Protein AF-V4C0T8-F1 (afdb_monomer_lite)

Structure (mmCIF, N/CA/C/O backbone):
data_AF-V4C0T8-F1
#
_entry.id   AF-V4C0T8-F1
#
loop_
_atom_site.group_PDB
_atom_site.id
_atom_site.type_symbol
_atom_site.label_atom_id
_atom_site.label_alt_id
_atom_site.label_comp_id
_atom_site.label_asym_id
_atom_site.label_entity_id
_atom_site.label_seq_id
_atom_site.pdbx_PDB_ins_code
_atom_site.Cartn_x
_atom_site.Cartn_y
_atom_site.Cartn_z
_atom_site.occupancy
_atom_site.B_iso_or_equiv
_atom_site.auth_seq_id
_atom_site.auth_comp_id
_atom_site.auth_asym_id
_atom_site.auth_atom_id
_atom_site.pdbx_PDB_model_num
ATOM 1 N N . ARG A 1 1 ? -2.478 5.773 15.438 1.00 91.88 1 ARG A N 1
ATOM 2 C CA . ARG A 1 1 ? -1.403 4.983 14.795 1.00 91.88 1 ARG A CA 1
ATOM 3 C C . ARG A 1 1 ? -1.946 3.886 13.888 1.00 91.88 1 ARG A C 1
ATOM 5 O O . ARG A 1 1 ? -1.552 3.880 12.738 1.00 91.88 1 ARG A O 1
ATOM 12 N N . LEU A 1 2 ? -2.899 3.042 14.313 1.00 94.50 2 LEU A N 1
ATOM 13 C CA . LEU A 1 2 ? -3.415 1.943 13.469 1.00 94.50 2 LEU A CA 1
ATOM 14 C C . LEU A 1 2 ? -3.845 2.360 12.045 1.00 94.50 2 LEU A C 1
ATOM 16 O O . LEU A 1 2 ? -3.483 1.686 11.093 1.00 94.50 2 LEU A O 1
ATOM 20 N N . LEU A 1 3 ? -4.553 3.485 11.871 1.00 97.00 3 LEU A N 1
ATOM 21 C CA . LEU A 1 3 ? -4.929 3.970 10.531 1.00 97.00 3 LEU A CA 1
ATOM 22 C C . LEU A 1 3 ? -3.714 4.320 9.651 1.00 97.00 3 LEU A C 1
ATOM 24 O O . LEU A 1 3 ? -3.717 4.030 8.458 1.00 97.00 3 LEU A O 1
ATOM 28 N N . GLY A 1 4 ? -2.674 4.915 10.244 1.00 97.06 4 GLY A N 1
ATOM 29 C CA . GLY A 1 4 ? -1.413 5.193 9.556 1.00 97.06 4 GLY A CA 1
ATOM 30 C C . GLY A 1 4 ? -0.666 3.906 9.211 1.00 97.06 4 GLY A C 1
ATOM 31 O O . GLY A 1 4 ? -0.171 3.773 8.098 1.00 97.06 4 GLY A O 1
ATOM 32 N N . GLU A 1 5 ? -0.677 2.928 10.117 1.00 96.38 5 GLU A N 1
ATOM 33 C CA . GLU A 1 5 ? -0.096 1.605 9.883 1.00 96.38 5 GLU A CA 1
ATOM 34 C C . GLU A 1 5 ? -0.790 0.869 8.727 1.00 96.38 5 GLU A C 1
ATOM 36 O O . GLU A 1 5 ? -0.124 0.395 7.816 1.00 96.38 5 GLU A O 1
ATOM 41 N N . ILE A 1 6 ? -2.128 0.831 8.700 1.00 97.31 6 ILE A N 1
ATOM 42 C CA . ILE A 1 6 ? -2.902 0.218 7.606 1.00 97.31 6 ILE A CA 1
ATOM 43 C C . ILE A 1 6 ? -2.527 0.849 6.255 1.00 97.31 6 ILE A C 1
ATOM 45 O O . ILE A 1 6 ? -2.272 0.138 5.281 1.00 97.31 6 ILE A O 1
ATOM 49 N N . ALA A 1 7 ? -2.461 2.182 6.197 1.00 97.38 7 ALA A N 1
ATOM 50 C CA . ALA A 1 7 ? -2.077 2.904 4.988 1.00 97.38 7 ALA A CA 1
ATOM 51 C C . ALA A 1 7 ? -0.644 2.570 4.540 1.00 97.38 7 ALA A C 1
ATOM 53 O O . ALA A 1 7 ? -0.411 2.331 3.353 1.00 97.38 7 ALA A O 1
ATOM 54 N N . PHE A 1 8 ? 0.296 2.513 5.485 1.00 95.50 8 PHE A N 1
ATOM 55 C CA . PHE A 1 8 ? 1.693 2.171 5.228 1.00 95.50 8 PHE A CA 1
ATOM 56 C C . PHE A 1 8 ? 1.865 0.746 4.706 1.00 95.50 8 PHE A C 1
ATOM 58 O O . PHE A 1 8 ? 2.539 0.543 3.696 1.00 95.50 8 PHE A O 1
ATOM 65 N N . GLN A 1 9 ? 1.223 -0.228 5.350 1.00 94.88 9 GLN A N 1
ATOM 66 C CA . GLN A 1 9 ? 1.290 -1.632 4.950 1.00 94.88 9 GLN A CA 1
ATOM 67 C C . GLN A 1 9 ? 0.767 -1.829 3.526 1.00 94.88 9 GLN A C 1
ATOM 69 O O . GLN A 1 9 ? 1.391 -2.543 2.741 1.00 94.88 9 GLN A O 1
ATOM 74 N N . LEU A 1 10 ? -0.323 -1.147 3.148 1.00 96.50 10 LEU A N 1
ATOM 75 C CA . LEU A 1 10 ? -0.822 -1.204 1.774 1.00 96.50 10 LEU A CA 1
ATOM 76 C C . LEU A 1 10 ? 0.204 -0.656 0.775 1.00 96.50 10 LEU A C 1
ATOM 78 O O . LEU A 1 10 ? 0.537 -1.345 -0.189 1.00 96.50 10 LEU A O 1
ATOM 82 N N . GLU A 1 11 ? 0.717 0.562 0.990 1.00 94.06 11 GLU A N 1
ATOM 83 C CA . GLU A 1 11 ? 1.690 1.165 0.066 1.00 94.06 11 GLU A CA 1
ATOM 84 C C . GLU A 1 11 ? 2.937 0.296 -0.076 1.00 94.06 11 GLU A C 1
ATOM 86 O O . GLU A 1 11 ? 3.402 0.027 -1.187 1.00 94.06 11 GLU A O 1
ATOM 91 N N . ARG A 1 12 ? 3.444 -0.204 1.051 1.00 92.12 12 ARG A N 1
ATOM 92 C CA . ARG A 1 12 ? 4.614 -1.069 1.086 1.00 92.12 12 ARG A CA 1
ATOM 93 C C . ARG A 1 12 ? 4.395 -2.344 0.273 1.00 92.12 12 ARG A C 1
ATOM 95 O O . ARG A 1 12 ? 5.236 -2.696 -0.554 1.00 92.12 12 ARG A O 1
ATOM 102 N N . ARG A 1 13 ? 3.243 -2.990 0.444 1.00 92.94 13 ARG A N 1
ATOM 103 C CA . ARG A 1 13 ? 2.890 -4.234 -0.249 1.00 92.94 13 ARG A CA 1
ATOM 104 C C . ARG A 1 13 ? 2.671 -4.037 -1.748 1.00 92.94 13 ARG A C 1
ATOM 106 O O . ARG A 1 13 ? 3.066 -4.900 -2.528 1.00 92.94 13 ARG A O 1
ATOM 113 N N . ILE A 1 14 ? 2.134 -2.888 -2.170 1.00 94.44 14 ILE A N 1
ATOM 114 C CA . ILE A 1 14 ? 2.054 -2.502 -3.592 1.00 94.44 14 ILE A CA 1
ATOM 115 C C . ILE A 1 14 ? 3.460 -2.401 -4.195 1.00 94.44 14 ILE A C 1
ATOM 117 O O . ILE A 1 14 ? 3.726 -2.975 -5.254 1.00 94.44 14 ILE A O 1
ATOM 121 N N . LEU A 1 15 ? 4.377 -1.705 -3.516 1.00 93.62 15 LEU A N 1
ATOM 122 C CA . LEU A 1 15 ? 5.760 -1.565 -3.977 1.00 93.62 15 LEU A CA 1
ATOM 123 C C . LEU A 1 15 ? 6.473 -2.921 -4.034 1.00 93.62 15 LEU A C 1
ATOM 125 O O . LEU A 1 15 ? 7.137 -3.223 -5.026 1.00 93.62 15 LEU A O 1
ATOM 129 N N . ASP A 1 16 ? 6.291 -3.770 -3.022 1.00 91.25 16 ASP A N 1
ATOM 130 C CA . ASP A 1 16 ? 6.848 -5.123 -3.004 1.00 91.25 16 ASP A CA 1
ATOM 131 C C . ASP A 1 16 ? 6.253 -6.009 -4.110 1.00 91.25 16 ASP A C 1
ATOM 133 O O . ASP A 1 16 ? 6.980 -6.782 -4.736 1.00 91.25 16 ASP A O 1
ATOM 137 N N . PHE A 1 17 ? 4.962 -5.890 -4.424 1.00 91.62 17 PHE A N 1
ATOM 138 C CA . PHE A 1 17 ? 4.353 -6.635 -5.527 1.00 91.62 17 PHE A CA 1
ATOM 139 C C . PHE A 1 17 ? 5.003 -6.293 -6.875 1.00 91.62 17 PHE A C 1
ATOM 141 O O . PHE A 1 17 ? 5.321 -7.187 -7.665 1.00 91.62 17 PHE A O 1
ATOM 148 N N . ILE A 1 18 ? 5.239 -5.005 -7.127 1.00 93.00 18 ILE A N 1
ATOM 149 C CA . ILE A 1 18 ? 5.802 -4.526 -8.391 1.00 93.00 18 ILE A CA 1
ATOM 150 C C . ILE A 1 18 ? 7.297 -4.833 -8.440 1.00 93.00 18 ILE A C 1
ATOM 152 O O . ILE A 1 18 ? 7.757 -5.549 -9.333 1.00 93.00 18 ILE A O 1
ATOM 156 N N . PHE A 1 19 ? 8.051 -4.344 -7.457 1.00 91.50 19 PHE A N 1
ATOM 157 C CA . PHE A 1 19 ? 9.504 -4.266 -7.524 1.00 91.50 19 PHE A CA 1
ATOM 158 C C . PHE A 1 19 ? 10.231 -5.441 -6.867 1.00 91.50 19 PHE A C 1
ATOM 160 O O . PHE A 1 19 ? 11.404 -5.658 -7.181 1.00 91.50 19 PHE A O 1
ATOM 167 N N . ALA A 1 20 ? 9.619 -6.223 -5.970 1.00 83.31 20 ALA A N 1
ATOM 168 C CA . ALA A 1 20 ? 10.351 -7.332 -5.361 1.00 83.31 20 ALA A CA 1
ATOM 169 C C . ALA A 1 20 ? 10.714 -8.383 -6.424 1.00 83.31 20 ALA A C 1
ATOM 171 O O . ALA A 1 20 ? 9.898 -8.799 -7.262 1.00 83.31 20 ALA A O 1
ATOM 172 N N . LYS A 1 21 ? 11.967 -8.850 -6.386 1.00 65.44 21 LYS A N 1
ATOM 173 C CA . LYS A 1 21 ? 12.357 -10.045 -7.133 1.00 65.44 21 LYS A CA 1
ATOM 174 C C . LYS A 1 21 ? 11.559 -11.205 -6.538 1.00 65.44 21 LYS A C 1
ATOM 176 O O . LYS A 1 21 ? 11.614 -11.434 -5.333 1.00 65.44 21 LYS A O 1
ATOM 181 N N . ARG A 1 22 ? 10.816 -11.944 -7.368 1.00 55.19 22 ARG A N 1
ATOM 182 C CA . ARG A 1 22 ? 10.245 -13.244 -6.985 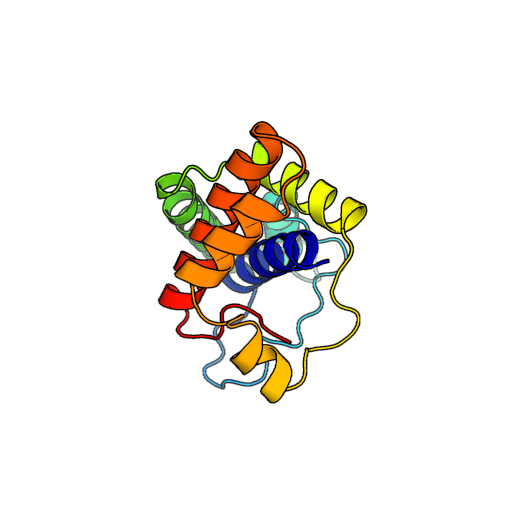1.00 55.19 22 ARG A CA 1
ATOM 183 C C . ARG A 1 22 ? 11.397 -14.245 -6.849 1.00 55.19 22 ARG A C 1
ATOM 185 O O . ARG A 1 22 ? 11.545 -15.124 -7.688 1.00 55.19 22 ARG A O 1
ATOM 192 N N . GLN A 1 23 ? 12.270 -14.079 -5.859 1.00 46.22 23 GLN A N 1
ATOM 193 C CA . GLN A 1 23 ? 13.176 -15.157 -5.492 1.00 46.22 23 GLN A CA 1
ATOM 194 C C . GLN A 1 23 ? 12.379 -16.149 -4.646 1.00 46.22 23 GLN A C 1
ATOM 196 O O . GLN A 1 23 ? 11.769 -15.786 -3.640 1.00 46.22 23 GLN A O 1
ATOM 201 N N . LYS A 1 24 ? 12.313 -17.397 -5.117 1.00 37.75 24 LYS A N 1
ATOM 202 C CA . LYS A 1 24 ? 11.814 -18.531 -4.337 1.00 37.75 24 LYS A CA 1
ATOM 203 C C . LYS A 1 24 ? 12.749 -18.695 -3.133 1.00 37.75 24 LYS A C 1
ATOM 205 O O . LYS A 1 24 ? 13.848 -19.208 -3.284 1.00 37.75 24 LYS A O 1
ATOM 210 N N . GLY A 1 25 ? 12.324 -18.209 -1.971 1.00 46.28 25 GLY A N 1
ATOM 211 C CA . GLY A 1 25 ? 13.102 -18.243 -0.729 1.00 46.28 25 GLY A CA 1
ATOM 212 C C . GLY A 1 25 ? 12.624 -17.154 0.230 1.00 46.28 25 GLY A C 1
ATOM 213 O O . GLY A 1 25 ? 12.959 -15.985 0.082 1.00 46.28 25 GLY A O 1
ATOM 214 N N . GLN A 1 26 ? 11.785 -17.538 1.188 1.00 44.62 26 GLN A N 1
ATOM 215 C CA . GLN A 1 26 ? 10.864 -16.710 1.984 1.00 44.62 26 GLN A CA 1
ATOM 216 C C . GLN A 1 26 ? 11.458 -15.625 2.923 1.00 44.62 26 GLN A C 1
ATOM 218 O O . GLN A 1 26 ? 10.732 -15.145 3.784 1.00 44.62 26 GLN A O 1
ATOM 223 N N . LYS A 1 27 ? 12.715 -15.172 2.794 1.00 44.75 27 LYS A N 1
ATOM 224 C CA . LYS A 1 27 ? 13.294 -14.187 3.747 1.00 44.75 27 LYS A CA 1
ATOM 225 C C . LYS A 1 27 ? 13.736 -12.837 3.173 1.00 44.75 27 LYS A C 1
ATOM 227 O O . LYS A 1 27 ? 13.803 -11.868 3.925 1.00 44.75 27 LYS A O 1
ATOM 232 N N . GLU A 1 28 ? 13.970 -12.707 1.866 1.00 45.91 28 GLU A N 1
ATOM 233 C CA . GLU A 1 28 ? 14.530 -11.456 1.313 1.00 45.91 28 GLU A CA 1
ATOM 234 C C . GLU A 1 28 ? 13.499 -10.386 0.924 1.00 45.91 28 GLU A C 1
ATOM 236 O O . GLU A 1 28 ? 13.867 -9.220 0.766 1.00 45.91 28 GLU A O 1
ATOM 241 N N . ARG A 1 29 ? 12.204 -10.724 0.802 1.00 51.56 29 ARG A N 1
ATOM 242 C CA . ARG A 1 29 ? 11.173 -9.728 0.429 1.00 51.56 29 ARG A CA 1
ATOM 243 C C . ARG A 1 29 ? 11.069 -8.593 1.456 1.00 51.56 29 ARG A C 1
ATOM 245 O O . ARG A 1 29 ? 10.855 -7.452 1.071 1.00 51.56 29 ARG A O 1
ATOM 252 N N . LEU A 1 30 ? 11.305 -8.891 2.734 1.00 51.75 30 LEU A N 1
ATOM 253 C CA . LEU A 1 30 ? 11.116 -7.951 3.845 1.00 51.75 30 LEU A CA 1
ATOM 254 C C . LEU A 1 30 ? 12.219 -6.882 3.970 1.00 51.75 30 LEU A C 1
ATOM 256 O O . LEU A 1 30 ? 12.013 -5.878 4.640 1.00 51.75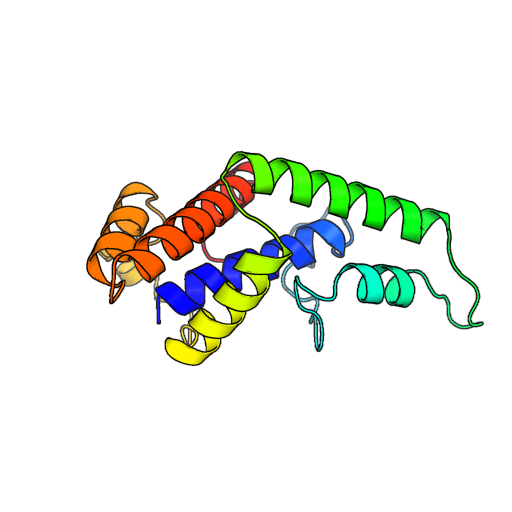 30 LEU A O 1
ATOM 260 N N . HIS A 1 31 ? 13.374 -7.038 3.310 1.00 55.78 31 HIS A N 1
ATOM 261 C CA . HIS A 1 31 ? 14.539 -6.172 3.562 1.00 55.78 31 HIS A CA 1
ATOM 262 C C . HIS A 1 31 ? 14.824 -5.128 2.474 1.00 55.78 31 HIS A C 1
ATOM 264 O O . HIS A 1 31 ? 15.700 -4.274 2.655 1.00 55.78 31 HIS A O 1
ATOM 270 N N . ARG A 1 32 ? 14.107 -5.138 1.340 1.00 72.88 32 ARG A N 1
ATOM 271 C CA . ARG A 1 32 ? 14.351 -4.142 0.286 1.00 72.88 32 ARG A CA 1
ATOM 272 C C . ARG A 1 32 ? 13.901 -2.762 0.759 1.00 72.88 32 ARG A C 1
ATOM 274 O O . ARG A 1 32 ? 12.714 -2.509 0.909 1.00 72.88 32 ARG A O 1
ATOM 281 N N . ARG A 1 33 ? 14.817 -1.820 0.956 1.00 76.81 33 ARG A N 1
ATOM 282 C CA . ARG A 1 33 ? 14.446 -0.449 1.334 1.00 76.81 33 ARG A CA 1
ATOM 283 C C . ARG A 1 33 ? 14.021 0.341 0.091 1.00 76.81 33 ARG A C 1
ATOM 285 O O . ARG A 1 33 ? 14.801 0.475 -0.846 1.00 76.81 33 ARG A O 1
ATOM 292 N N . PHE A 1 34 ? 12.794 0.862 0.080 1.00 82.81 34 PHE A N 1
ATOM 293 C CA . PHE A 1 34 ? 12.240 1.652 -1.028 1.00 82.81 34 PHE A CA 1
ATOM 294 C C . PHE A 1 34 ? 12.344 3.158 -0.755 1.00 82.81 34 PHE A C 1
ATOM 296 O O . PHE A 1 34 ? 11.352 3.884 -0.755 1.00 82.81 34 PHE A O 1
ATOM 303 N N . TYR A 1 35 ? 13.552 3.647 -0.476 1.00 81.00 35 TYR A N 1
ATOM 304 C CA . TYR A 1 35 ? 13.749 5.071 -0.201 1.00 81.00 35 TYR A CA 1
ATOM 305 C C . TYR A 1 35 ? 13.385 5.934 -1.413 1.00 81.00 35 TYR A C 1
ATOM 307 O O . TYR A 1 35 ? 13.900 5.725 -2.512 1.00 81.00 35 TYR A O 1
ATOM 315 N N . GLY A 1 36 ? 12.500 6.910 -1.199 1.00 85.25 36 GLY A N 1
ATOM 316 C CA . GLY A 1 36 ? 12.011 7.808 -2.247 1.00 85.25 36 GLY A CA 1
ATOM 317 C C . GLY A 1 36 ? 10.967 7.193 -3.183 1.00 85.25 36 GLY A C 1
ATOM 318 O O . GLY A 1 36 ? 10.572 7.847 -4.144 1.00 85.25 36 GLY A O 1
ATOM 319 N N . TYR A 1 37 ? 10.507 5.967 -2.926 1.00 91.12 37 TYR A N 1
ATOM 320 C CA . TYR A 1 37 ? 9.388 5.381 -3.657 1.00 91.12 37 TYR A CA 1
ATOM 321 C C . TYR A 1 37 ? 8.086 5.786 -2.986 1.00 91.12 37 TYR A C 1
ATOM 323 O O . TYR A 1 37 ? 7.953 5.734 -1.765 1.00 91.12 37 TYR A O 1
ATOM 331 N N . THR A 1 38 ? 7.107 6.117 -3.807 1.00 91.06 38 THR A N 1
ATOM 332 C CA . THR A 1 38 ? 5.720 6.302 -3.406 1.00 91.06 38 THR A CA 1
ATOM 333 C C . THR A 1 38 ? 4.847 5.599 -4.428 1.00 91.06 38 THR A C 1
ATOM 335 O O . THR A 1 38 ? 5.239 5.412 -5.582 1.00 91.06 38 THR A O 1
ATOM 338 N N . VAL A 1 39 ? 3.625 5.238 -4.050 1.00 91.75 39 VAL A N 1
ATOM 339 C CA . VAL A 1 39 ? 2.685 4.665 -5.022 1.00 91.75 39 VAL A CA 1
ATOM 340 C C . VAL A 1 39 ? 2.394 5.661 -6.162 1.00 91.75 39 VAL A C 1
ATOM 342 O O . VAL A 1 39 ? 2.223 5.261 -7.313 1.00 91.75 39 VAL A O 1
ATOM 345 N N . SER A 1 40 ? 2.448 6.967 -5.882 1.00 91.69 40 SER A N 1
ATOM 346 C CA . SER A 1 40 ? 2.281 8.023 -6.889 1.00 91.69 40 SER A CA 1
ATOM 347 C C . SER A 1 40 ? 3.420 8.120 -7.910 1.00 91.69 40 SER A C 1
ATOM 349 O O . SER A 1 40 ? 3.185 8.594 -9.018 1.00 91.69 40 SER A O 1
ATOM 351 N N . ASN A 1 41 ? 4.641 7.679 -7.582 1.00 93.50 41 ASN A N 1
ATOM 352 C CA . ASN A 1 41 ? 5.805 7.808 -8.467 1.00 93.50 41 ASN A CA 1
ATOM 353 C C . ASN A 1 41 ? 6.248 6.488 -9.119 1.00 93.50 41 ASN A C 1
ATOM 355 O O . ASN A 1 41 ? 7.305 6.443 -9.752 1.00 93.50 41 ASN A O 1
ATOM 359 N N . ILE A 1 42 ? 5.426 5.435 -9.027 1.00 94.81 42 ILE A N 1
ATOM 360 C CA . ILE A 1 42 ? 5.713 4.116 -9.607 1.00 94.81 42 ILE A CA 1
ATOM 361 C C . ILE A 1 42 ? 6.174 4.193 -11.073 1.00 94.81 42 ILE A C 1
ATOM 363 O O . ILE A 1 42 ? 7.209 3.597 -11.360 1.00 94.81 42 ILE A O 1
ATOM 367 N N . PRO A 1 43 ? 5.517 4.923 -12.002 1.00 94.12 43 PRO A N 1
ATOM 368 C CA . PRO A 1 43 ? 5.964 4.964 -13.401 1.00 94.12 43 PRO A CA 1
ATOM 369 C C . PRO A 1 43 ? 7.407 5.475 -13.570 1.00 94.12 43 PRO A C 1
ATOM 371 O O . PRO A 1 43 ? 8.182 4.951 -14.376 1.00 94.12 43 PRO A O 1
ATOM 374 N N . VAL A 1 44 ? 7.799 6.457 -12.751 1.00 95.00 44 VAL A N 1
ATOM 375 C CA . VAL A 1 44 ? 9.167 6.992 -12.721 1.00 95.00 44 VAL A CA 1
ATOM 376 C C . VAL A 1 44 ? 10.126 5.948 -12.152 1.00 95.00 44 VAL A C 1
ATOM 378 O O . VAL A 1 44 ? 11.194 5.712 -12.717 1.00 95.00 44 VAL A O 1
ATOM 381 N N . MET A 1 45 ? 9.732 5.275 -11.068 1.00 94.94 45 MET A N 1
ATOM 382 C CA . MET A 1 45 ? 10.547 4.236 -10.437 1.00 94.94 45 MET A CA 1
ATOM 383 C C . MET A 1 45 ? 10.724 3.000 -11.322 1.00 94.94 45 MET A C 1
ATOM 385 O O . MET A 1 45 ? 11.805 2.422 -11.326 1.00 94.94 45 MET A O 1
ATOM 389 N N . ILE A 1 46 ? 9.726 2.632 -12.129 1.00 95.06 46 ILE A N 1
ATOM 390 C CA . ILE A 1 46 ? 9.837 1.573 -13.143 1.00 95.06 46 ILE A CA 1
ATOM 391 C C . ILE A 1 46 ? 10.938 1.904 -14.145 1.00 95.06 46 ILE A C 1
ATOM 393 O O . ILE A 1 46 ? 11.812 1.073 -14.384 1.00 95.06 46 ILE A O 1
ATOM 397 N N . THR A 1 47 ? 10.913 3.119 -14.697 1.00 94.44 47 THR A N 1
ATOM 398 C CA . THR A 1 47 ? 11.934 3.575 -15.648 1.00 94.44 47 THR A CA 1
ATOM 399 C C . THR A 1 47 ? 13.313 3.543 -14.997 1.00 94.44 47 THR A C 1
ATOM 401 O O . THR A 1 47 ? 14.217 2.905 -15.525 1.00 94.44 47 THR A O 1
ATOM 404 N N . ARG A 1 48 ? 13.448 4.128 -13.799 1.00 92.69 48 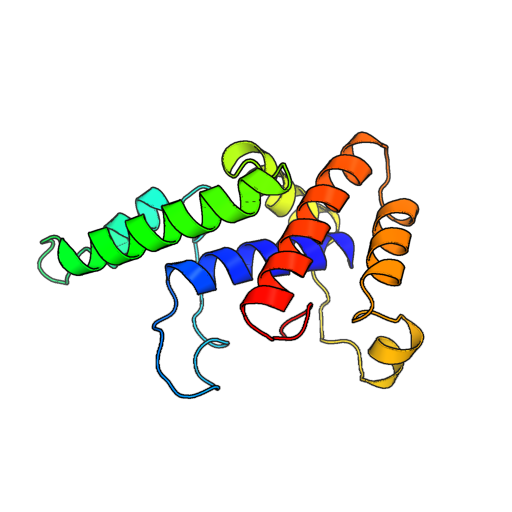ARG A N 1
ATOM 405 C CA . ARG A 1 48 ? 14.710 4.160 -13.045 1.00 92.69 48 ARG A CA 1
ATOM 406 C C . ARG A 1 48 ? 15.261 2.764 -12.751 1.00 92.69 48 ARG A C 1
ATOM 408 O O . ARG A 1 48 ? 16.460 2.545 -12.857 1.00 92.69 48 ARG A O 1
ATOM 415 N N . GLU A 1 49 ? 14.404 1.828 -12.358 1.00 91.50 49 GLU A N 1
ATOM 416 C CA . GLU A 1 49 ? 14.801 0.454 -12.051 1.00 91.50 49 GLU A CA 1
ATOM 417 C C . GLU A 1 49 ? 15.157 -0.354 -13.299 1.00 91.50 49 GLU A C 1
ATOM 419 O O . GLU A 1 49 ? 15.927 -1.311 -13.204 1.00 91.50 49 GLU A O 1
ATOM 424 N N . ALA A 1 50 ? 14.584 -0.014 -14.450 1.00 92.56 50 ALA A N 1
ATOM 425 C CA . ALA A 1 50 ? 14.892 -0.645 -15.725 1.00 92.56 50 ALA A CA 1
ATOM 426 C C . ALA A 1 50 ? 16.130 -0.046 -16.413 1.00 92.56 50 ALA A C 1
ATOM 428 O O . ALA A 1 50 ? 16.699 -0.696 -17.284 1.00 92.56 50 ALA A O 1
ATOM 429 N N . THR A 1 51 ? 16.577 1.148 -16.023 1.00 92.75 51 THR A N 1
ATOM 430 C CA . THR A 1 51 ? 17.836 1.725 -16.507 1.00 92.75 51 THR A CA 1
ATOM 431 C C . THR A 1 51 ? 19.030 0.961 -15.932 1.00 92.75 51 THR A C 1
ATOM 433 O O . THR A 1 51 ? 19.166 0.817 -14.714 1.00 92.75 51 THR A O 1
ATOM 436 N N . ILE A 1 52 ? 19.904 0.455 -16.803 1.00 89.38 52 ILE A N 1
ATOM 437 C CA . ILE A 1 52 ? 21.146 -0.216 -16.396 1.00 89.38 52 ILE A CA 1
ATOM 438 C C . ILE A 1 52 ? 22.293 0.802 -16.271 1.00 89.38 52 ILE A C 1
ATOM 440 O O . ILE A 1 52 ? 22.121 1.994 -16.512 1.00 89.38 52 ILE A O 1
ATOM 444 N N . LYS A 1 53 ? 23.476 0.355 -15.831 1.00 86.75 53 LYS A N 1
ATOM 445 C CA . LYS A 1 53 ? 24.584 1.253 -15.444 1.00 86.75 53 LYS A CA 1
ATOM 446 C C . LYS A 1 53 ? 25.099 2.156 -16.570 1.00 86.75 53 LYS A C 1
ATOM 448 O O . LYS A 1 53 ? 25.633 3.215 -16.268 1.00 86.75 53 LYS A O 1
ATOM 453 N N . ASP A 1 54 ? 24.957 1.741 -17.825 1.00 89.81 54 ASP A N 1
ATOM 454 C CA . ASP A 1 54 ? 25.376 2.515 -19.000 1.00 89.81 54 ASP A CA 1
ATOM 455 C C . ASP A 1 54 ? 24.327 3.549 -19.459 1.00 89.81 54 ASP A C 1
ATOM 457 O O . ASP A 1 54 ? 24.545 4.257 -20.437 1.00 89.81 54 ASP A O 1
ATOM 461 N N . GLY A 1 55 ? 23.194 3.654 -18.753 1.00 87.62 55 GLY A N 1
ATOM 462 C CA . GLY A 1 55 ? 22.095 4.559 -19.088 1.00 87.62 55 GLY A CA 1
ATOM 463 C C . GLY A 1 55 ? 21.092 3.992 -20.095 1.00 87.62 55 GLY A C 1
ATOM 464 O O . GLY A 1 55 ? 20.042 4.603 -20.301 1.00 87.62 55 GLY A O 1
ATOM 465 N N . SER A 1 56 ? 21.354 2.824 -20.685 1.00 91.50 56 SER A N 1
ATOM 466 C CA . SER A 1 56 ? 20.397 2.146 -21.557 1.00 91.50 56 SER A CA 1
ATOM 467 C C . SER A 1 56 ? 19.245 1.523 -20.761 1.00 91.50 56 SER A C 1
ATOM 469 O O . SER A 1 56 ? 19.311 1.314 -19.543 1.00 91.50 56 SER A O 1
ATOM 471 N N . LEU A 1 57 ? 18.138 1.271 -21.456 1.00 93.50 57 LEU A N 1
ATOM 472 C CA . LEU A 1 57 ? 16.907 0.775 -20.860 1.00 93.50 57 LEU A CA 1
ATOM 473 C C . LEU A 1 57 ? 16.756 -0.730 -21.105 1.00 93.50 57 LEU A C 1
ATOM 475 O O . LEU A 1 57 ? 16.635 -1.174 -22.245 1.00 93.50 57 LEU A O 1
ATOM 479 N N . ASP A 1 58 ? 16.667 -1.511 -20.031 1.00 95.12 58 ASP A N 1
ATOM 480 C CA . ASP A 1 58 ? 16.266 -2.916 -20.102 1.00 95.12 58 ASP A CA 1
ATOM 481 C C . ASP A 1 58 ? 14.750 -3.003 -20.344 1.00 95.12 58 ASP A C 1
ATOM 483 O O . ASP A 1 58 ? 13.927 -2.960 -19.421 1.00 95.12 58 ASP A O 1
ATOM 487 N N . HIS A 1 59 ? 14.371 -3.111 -21.619 1.00 94.06 59 HIS A N 1
ATOM 488 C CA . HIS A 1 59 ? 12.975 -3.199 -22.046 1.00 94.06 59 HIS A CA 1
ATOM 489 C C . HIS A 1 59 ? 12.245 -4.422 -21.476 1.00 94.06 59 HIS A C 1
ATOM 491 O O . HIS A 1 59 ? 11.054 -4.331 -21.174 1.00 94.06 59 HIS A O 1
ATOM 497 N N . ALA A 1 60 ? 12.937 -5.550 -21.282 1.00 93.56 60 ALA A N 1
ATOM 498 C CA . ALA A 1 60 ? 12.329 -6.754 -20.722 1.00 93.56 60 ALA A CA 1
ATOM 499 C C . ALA A 1 60 ? 11.989 -6.551 -19.238 1.00 93.56 60 ALA A C 1
ATOM 501 O O . ALA A 1 60 ? 10.873 -6.848 -18.795 1.00 93.56 60 ALA A O 1
ATOM 502 N N . LYS A 1 61 ? 12.921 -5.975 -18.471 1.00 93.00 61 LYS A N 1
ATOM 503 C CA . LYS A 1 61 ? 12.705 -5.629 -17.061 1.00 93.00 61 LYS A CA 1
ATOM 504 C C . LYS A 1 61 ? 11.627 -4.560 -16.898 1.00 93.00 61 LYS A C 1
ATOM 506 O O . LYS A 1 61 ? 10.769 -4.704 -16.025 1.00 93.00 61 LYS A O 1
ATOM 511 N N . ARG A 1 62 ? 11.623 -3.536 -17.757 1.00 95.38 62 ARG A N 1
ATOM 512 C CA . ARG A 1 62 ? 10.567 -2.515 -17.794 1.00 95.38 62 ARG A CA 1
ATOM 513 C C . ARG A 1 62 ? 9.194 -3.138 -18.036 1.00 95.38 62 ARG A C 1
ATOM 515 O O . ARG A 1 62 ? 8.305 -2.956 -17.208 1.00 95.38 62 ARG A O 1
ATOM 522 N N . GLY A 1 63 ? 9.048 -3.928 -19.101 1.00 96.12 63 GLY A N 1
ATOM 523 C CA . GLY A 1 63 ? 7.779 -4.570 -19.448 1.00 96.12 63 GLY A CA 1
ATOM 524 C C . GLY A 1 63 ? 7.268 -5.510 -18.351 1.00 96.12 63 GLY A C 1
ATOM 525 O O . GLY A 1 63 ? 6.068 -5.575 -18.086 1.00 96.12 63 GLY A O 1
ATOM 526 N N . MET A 1 64 ? 8.168 -6.194 -17.633 1.00 95.38 64 MET A N 1
ATOM 527 C CA . MET A 1 64 ? 7.796 -6.992 -16.461 1.00 95.38 64 MET A CA 1
ATOM 528 C C . MET A 1 64 ? 7.185 -6.131 -15.344 1.00 95.38 64 MET A C 1
ATOM 530 O O . MET A 1 64 ? 6.175 -6.530 -14.758 1.00 95.38 64 MET A O 1
ATOM 534 N N . TYR A 1 65 ? 7.789 -4.986 -15.016 1.00 95.75 65 TYR A N 1
ATOM 535 C CA . TYR A 1 65 ? 7.259 -4.103 -13.977 1.00 95.75 65 TYR A CA 1
ATOM 536 C C . TYR A 1 65 ? 5.964 -3.409 -14.399 1.00 95.75 65 TYR A C 1
ATOM 538 O O . TYR A 1 65 ? 5.044 -3.350 -13.589 1.00 95.75 65 TYR A O 1
ATOM 546 N N . GLU A 1 66 ? 5.858 -2.952 -15.650 1.00 96.56 66 GLU A N 1
ATOM 547 C CA . GLU A 1 66 ? 4.626 -2.367 -16.200 1.00 96.56 66 GLU A CA 1
ATOM 548 C C . GLU A 1 66 ? 3.474 -3.374 -16.126 1.00 96.56 66 GLU A C 1
ATOM 550 O O . GLU A 1 66 ? 2.419 -3.066 -15.578 1.00 96.56 66 GLU A O 1
ATOM 555 N N . LYS A 1 67 ? 3.715 -4.634 -16.513 1.00 96.38 67 LYS A N 1
ATOM 556 C CA . LYS A 1 67 ? 2.712 -5.699 -16.387 1.00 96.38 67 LYS A CA 1
ATOM 557 C C . LYS A 1 67 ? 2.249 -5.905 -14.942 1.00 96.38 67 LYS A C 1
ATOM 559 O O . LYS A 1 67 ? 1.059 -6.093 -14.702 1.00 96.38 67 LYS A O 1
ATOM 564 N N . ARG A 1 68 ? 3.165 -5.894 -13.968 1.00 95.31 68 ARG A N 1
ATOM 565 C CA . ARG A 1 68 ? 2.803 -6.009 -12.540 1.00 95.31 68 ARG A CA 1
ATOM 566 C C . ARG A 1 68 ? 2.048 -4.776 -12.049 1.00 95.31 68 ARG A C 1
ATOM 568 O O . ARG A 1 68 ? 1.119 -4.911 -11.259 1.00 95.31 68 ARG A O 1
ATOM 575 N N . TYR A 1 69 ? 2.431 -3.594 -12.516 1.00 95.88 69 TYR A N 1
ATOM 576 C CA . TYR A 1 69 ? 1.750 -2.350 -12.191 1.00 95.88 69 TYR A CA 1
ATOM 577 C C . TYR A 1 69 ? 0.311 -2.332 -12.722 1.00 95.88 69 TYR A C 1
ATOM 579 O O . TYR A 1 69 ? -0.612 -2.009 -11.977 1.00 95.88 69 TYR A O 1
ATOM 587 N N . ASP A 1 70 ? 0.087 -2.783 -13.954 1.00 95.88 70 ASP A N 1
ATOM 588 C CA . ASP A 1 70 ? -1.260 -2.901 -14.518 1.00 95.88 70 ASP A CA 1
ATOM 589 C C . ASP A 1 70 ? -2.098 -3.954 -13.788 1.00 95.88 70 ASP A C 1
ATOM 591 O O . ASP A 1 70 ? -3.278 -3.732 -13.508 1.00 95.88 70 ASP A O 1
ATOM 595 N N . GLN A 1 71 ? -1.483 -5.083 -13.419 1.00 95.06 71 GLN A N 1
ATOM 596 C CA . GLN A 1 71 ? -2.129 -6.124 -12.619 1.00 95.06 71 GLN A CA 1
ATOM 597 C C . GLN A 1 71 ? -2.603 -5.586 -11.268 1.00 95.06 71 GLN A C 1
ATOM 599 O O . GLN A 1 71 ? -3.784 -5.714 -10.950 1.00 95.06 71 GLN A O 1
ATOM 604 N N . ILE A 1 72 ? -1.715 -4.949 -10.495 1.00 94.75 72 ILE A N 1
ATOM 605 C CA . ILE A 1 72 ? -2.075 -4.435 -9.169 1.00 94.75 72 ILE A CA 1
ATOM 606 C C . ILE A 1 72 ? -3.101 -3.306 -9.284 1.00 94.75 72 ILE A C 1
ATOM 608 O O . ILE A 1 72 ? -4.081 -3.290 -8.546 1.00 94.75 72 ILE A O 1
ATOM 612 N N . LYS A 1 73 ? -2.948 -2.410 -10.267 1.00 94.88 73 LYS A N 1
ATOM 613 C CA . LYS A 1 73 ? -3.906 -1.334 -10.537 1.00 94.88 73 LYS A CA 1
ATOM 614 C C . LYS A 1 73 ? -5.302 -1.890 -10.799 1.00 94.88 73 LYS A C 1
ATOM 616 O O . LYS A 1 73 ? -6.268 -1.394 -10.223 1.00 94.88 73 LYS A O 1
ATOM 621 N N . LYS A 1 74 ? -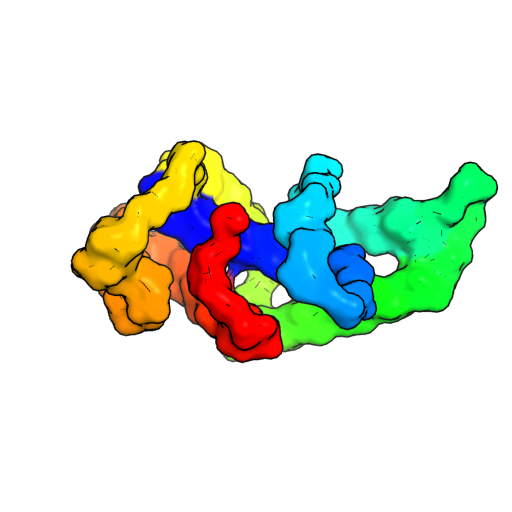5.407 -2.931 -11.630 1.00 95.25 74 LYS A N 1
ATOM 622 C CA . LYS A 1 74 ? -6.681 -3.583 -11.940 1.00 95.25 74 LYS A CA 1
ATOM 623 C C . LYS A 1 74 ? -7.294 -4.228 -10.697 1.00 95.25 74 LYS A C 1
ATOM 625 O O . LYS A 1 74 ? -8.451 -3.936 -10.399 1.00 95.25 74 LYS A O 1
ATOM 630 N N . SER A 1 75 ? -6.530 -5.031 -9.954 1.00 94.31 75 SER A N 1
ATOM 631 C CA . SER A 1 75 ? -7.019 -5.693 -8.736 1.00 94.31 75 SER A CA 1
ATOM 632 C C . SER A 1 75 ? -7.524 -4.690 -7.699 1.00 94.31 75 SER A C 1
ATOM 634 O O . SER A 1 75 ? -8.632 -4.833 -7.198 1.00 94.31 75 SER A O 1
ATOM 636 N N . LEU A 1 76 ? -6.763 -3.627 -7.435 1.00 96.12 76 LEU A N 1
ATOM 637 C CA . LEU A 1 76 ? -7.134 -2.601 -6.460 1.00 96.12 76 LEU A CA 1
ATOM 638 C C . LEU A 1 76 ? -8.344 -1.767 -6.913 1.00 96.12 76 LEU A C 1
ATOM 640 O O . LEU A 1 76 ? -9.217 -1.440 -6.107 1.00 96.12 76 LEU A O 1
ATOM 644 N N . SER A 1 77 ? -8.447 -1.464 -8.211 1.00 95.25 77 SER A N 1
ATOM 645 C CA . SER A 1 77 ? -9.583 -0.704 -8.750 1.00 95.25 77 SER A CA 1
ATOM 646 C C . SER A 1 77 ? -10.926 -1.420 -8.579 1.00 95.25 77 SER A C 1
ATOM 648 O O . SER A 1 77 ? -11.940 -0.752 -8.384 1.00 95.25 77 SER A O 1
ATOM 650 N N . ALA A 1 78 ? -10.933 -2.759 -8.557 1.00 93.25 78 ALA A N 1
ATOM 651 C CA . ALA A 1 78 ? -12.135 -3.553 -8.299 1.00 93.25 78 ALA A CA 1
ATOM 652 C C . ALA A 1 78 ? -12.711 -3.328 -6.886 1.00 93.25 78 ALA A C 1
ATOM 654 O O . ALA A 1 7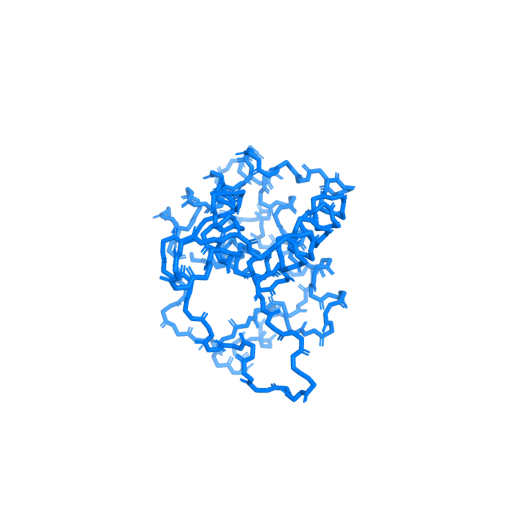8 ? -13.899 -3.544 -6.668 1.00 93.25 78 ALA A O 1
ATOM 655 N N . PHE A 1 79 ? -11.891 -2.833 -5.954 1.00 94.19 79 PHE A N 1
ATOM 656 C CA . PHE A 1 79 ? -12.274 -2.477 -4.584 1.00 94.19 79 PHE A CA 1
ATOM 657 C C . PHE A 1 79 ? -12.429 -0.957 -4.393 1.00 94.19 79 PHE A C 1
ATOM 659 O O . PHE A 1 79 ? -12.500 -0.465 -3.269 1.00 94.19 79 PHE A O 1
ATOM 666 N N . GLY A 1 80 ? -12.474 -0.185 -5.486 1.00 94.69 80 GLY A N 1
ATOM 667 C CA . GLY A 1 80 ? -12.656 1.270 -5.457 1.00 94.69 80 GLY A CA 1
ATOM 668 C C . GLY A 1 80 ? -11.374 2.076 -5.221 1.00 94.69 80 GLY A C 1
ATOM 669 O O . GLY A 1 80 ? -11.424 3.306 -5.110 1.00 94.69 80 GLY A O 1
ATOM 670 N N . TYR A 1 81 ? -10.207 1.428 -5.171 1.00 96.31 81 TYR A N 1
ATOM 671 C CA . TYR A 1 81 ? -8.938 2.119 -4.975 1.00 96.31 81 TYR A CA 1
ATOM 672 C C . TYR A 1 81 ? -8.438 2.749 -6.278 1.00 96.31 81 TYR A C 1
ATOM 674 O O . TYR A 1 81 ? -7.989 2.086 -7.210 1.00 96.31 81 TYR A O 1
ATOM 682 N N . SER A 1 82 ? -8.485 4.077 -6.326 1.00 94.00 82 SER A N 1
ATOM 683 C CA . SER A 1 82 ? -7.743 4.892 -7.293 1.00 94.00 82 SER A CA 1
ATOM 684 C C . SER A 1 82 ? -6.319 5.154 -6.798 1.00 94.00 82 SER A C 1
ATOM 686 O O . SER A 1 82 ? -6.162 5.737 -5.725 1.00 94.00 82 SER A O 1
ATOM 688 N N . LEU A 1 83 ? -5.311 4.777 -7.595 1.00 88.75 83 LEU A N 1
ATOM 689 C CA . LEU A 1 83 ? -3.894 5.029 -7.302 1.00 88.75 83 LEU A CA 1
ATOM 690 C C . LEU A 1 83 ? -3.619 6.509 -7.046 1.00 88.75 83 LEU A C 1
ATOM 692 O O . LEU A 1 83 ? -3.038 6.832 -6.025 1.00 88.75 83 LEU A O 1
ATOM 696 N N . GLU A 1 84 ? -4.085 7.400 -7.917 1.00 86.12 84 GLU A N 1
ATOM 697 C CA . GLU A 1 84 ? -3.838 8.842 -7.805 1.00 86.12 84 GLU A CA 1
ATOM 698 C C . GLU A 1 84 ? -4.428 9.431 -6.515 1.00 86.12 84 GLU A C 1
ATOM 700 O O . GLU A 1 84 ? -3.757 10.133 -5.757 1.00 86.12 84 GLU A O 1
ATOM 705 N N . LYS A 1 85 ? -5.690 9.097 -6.230 1.00 92.06 85 LYS A N 1
ATOM 706 C CA . LYS A 1 85 ? -6.414 9.637 -5.078 1.00 92.06 85 LYS A CA 1
ATOM 707 C C . LYS A 1 85 ? -5.920 9.039 -3.764 1.00 92.06 85 LYS A C 1
ATOM 709 O O . LYS A 1 85 ? -5.687 9.762 -2.795 1.00 92.06 85 LYS A O 1
ATOM 714 N N . HIS A 1 86 ? -5.810 7.714 -3.710 1.00 95.38 86 HIS A N 1
ATOM 715 C CA . HIS A 1 86 ? -5.549 7.005 -2.465 1.00 95.38 86 HIS A CA 1
ATOM 716 C C . HIS A 1 86 ? -4.064 6.912 -2.135 1.00 95.38 86 HIS A C 1
ATOM 718 O O . HIS A 1 86 ? -3.768 6.825 -0.952 1.00 95.38 86 HIS A O 1
ATOM 724 N N . SER A 1 87 ? -3.131 7.029 -3.090 1.00 92.75 87 SER A N 1
ATOM 725 C CA . SER A 1 87 ? -1.707 7.154 -2.734 1.00 92.75 87 SER A CA 1
ATOM 726 C C . SER A 1 87 ? -1.460 8.429 -1.929 1.00 92.75 87 SER A C 1
ATOM 728 O O . SER A 1 87 ? -0.851 8.408 -0.864 1.00 92.75 87 SER A O 1
ATOM 730 N N . TYR A 1 88 ? -2.010 9.558 -2.393 1.00 92.69 88 TYR A N 1
ATOM 731 C CA . TYR A 1 88 ? -1.921 10.815 -1.653 1.00 92.69 88 TYR A CA 1
ATOM 732 C C . TYR A 1 88 ? -2.618 10.706 -0.291 1.00 92.69 88 TYR A C 1
ATOM 734 O O . TYR A 1 88 ? -2.109 11.184 0.726 1.00 92.69 88 TYR A O 1
ATOM 742 N N . TYR A 1 89 ? -3.775 10.041 -0.258 1.00 94.44 89 TYR A N 1
ATOM 743 C CA . TYR A 1 89 ? -4.512 9.830 0.979 1.00 94.44 89 TYR A CA 1
ATOM 744 C C . TYR A 1 89 ? -3.741 8.965 1.985 1.00 94.44 89 TYR A C 1
ATOM 746 O O . TYR A 1 89 ? -3.672 9.333 3.155 1.00 94.44 89 TYR A O 1
ATOM 754 N N . CYS A 1 90 ? -3.113 7.871 1.545 1.00 96.31 90 CYS A N 1
ATOM 755 C CA . CYS A 1 90 ? -2.273 7.020 2.384 1.00 96.31 90 CYS A CA 1
ATOM 756 C C . CYS A 1 90 ? -1.136 7.824 3.013 1.00 96.31 90 CYS A C 1
ATOM 758 O O . CYS A 1 90 ? -1.002 7.821 4.235 1.00 96.31 90 CYS A O 1
ATOM 760 N N . LEU A 1 91 ? -0.393 8.595 2.212 1.00 93.62 91 LEU A N 1
ATOM 761 C CA . LEU A 1 91 ? 0.671 9.462 2.722 1.00 93.62 91 LEU A CA 1
ATOM 762 C C . LEU A 1 91 ? 0.150 10.454 3.773 1.00 93.62 91 LEU A C 1
ATOM 764 O O . LEU A 1 91 ? 0.759 10.636 4.828 1.00 93.62 91 LEU A O 1
ATOM 768 N N . LYS A 1 92 ? -1.018 11.061 3.529 1.00 95.12 92 LYS A N 1
ATOM 769 C CA . LYS A 1 92 ? -1.670 11.947 4.503 1.00 95.12 92 LYS A CA 1
ATOM 770 C C . LYS A 1 92 ? -2.008 11.217 5.807 1.00 95.12 92 LYS A C 1
ATOM 772 O O . LYS A 1 92 ? -1.819 11.790 6.878 1.00 95.12 92 LYS A O 1
ATOM 777 N N . MET A 1 93 ? -2.512 9.986 5.740 1.00 96.81 93 MET A N 1
ATOM 778 C CA . MET A 1 93 ? -2.867 9.188 6.922 1.00 96.81 93 MET A CA 1
ATOM 779 C C . MET A 1 93 ? -1.639 8.747 7.712 1.00 96.81 93 MET A C 1
ATOM 781 O O . MET A 1 93 ? -1.658 8.823 8.939 1.00 96.81 93 MET A O 1
ATOM 785 N N . ILE A 1 94 ? -0.562 8.369 7.023 1.00 95.81 94 ILE A N 1
ATOM 786 C CA . ILE A 1 94 ? 0.732 8.050 7.634 1.00 95.81 94 ILE A CA 1
ATOM 787 C C . ILE A 1 94 ? 1.265 9.271 8.388 1.00 95.81 94 ILE A C 1
ATOM 789 O O . ILE A 1 94 ? 1.571 9.170 9.573 1.00 95.81 94 ILE A O 1
ATOM 793 N N . ASN A 1 95 ? 1.287 10.443 7.749 1.00 95.50 95 ASN A N 1
ATOM 794 C CA . ASN A 1 95 ? 1.764 11.676 8.380 1.00 95.50 95 ASN A CA 1
ATOM 795 C C . ASN A 1 95 ? 0.875 12.124 9.550 1.00 95.50 95 ASN A C 1
ATOM 797 O O . ASN A 1 95 ? 1.378 12.636 10.546 1.00 95.50 95 ASN A O 1
ATOM 801 N N . LYS A 1 96 ? -0.446 11.927 9.448 1.00 96.44 96 LYS A N 1
ATOM 802 C CA . LYS A 1 96 ? -1.411 12.316 10.487 1.00 96.44 96 LYS A CA 1
ATOM 803 C C . LYS A 1 96 ? -1.365 11.399 11.710 1.00 96.44 96 LYS A C 1
ATOM 805 O O . LYS A 1 96 ? -1.395 11.881 12.837 1.00 96.44 96 LYS A O 1
ATOM 810 N N . TYR A 1 97 ? -1.367 10.085 11.499 1.00 96.31 97 TYR A N 1
ATOM 811 C CA . TYR A 1 97 ? -1.536 9.100 12.573 1.00 96.31 97 TYR A CA 1
ATOM 812 C C . TYR A 1 97 ? -0.236 8.452 13.037 1.00 96.31 97 TYR A C 1
ATOM 814 O O . TYR A 1 97 ? -0.246 7.829 14.105 1.00 96.31 97 TYR A O 1
ATOM 822 N N . GLY A 1 98 ? 0.836 8.586 12.257 1.00 94.25 98 GLY A N 1
ATOM 823 C CA . GLY A 1 98 ? 2.112 7.919 12.469 1.00 94.25 98 GLY A CA 1
ATOM 824 C C . GLY A 1 98 ? 2.047 6.407 12.263 1.00 94.25 98 GLY A C 1
ATOM 825 O O . GLY A 1 98 ? 0.973 5.816 12.116 1.00 94.25 98 GLY A O 1
ATOM 826 N N . LEU A 1 99 ? 3.223 5.789 12.310 1.00 93.50 99 LEU A N 1
ATOM 827 C CA . LEU A 1 99 ? 3.395 4.338 12.297 1.00 93.50 99 LEU A CA 1
ATOM 828 C C . LEU A 1 99 ? 3.454 3.787 13.722 1.00 93.50 99 LEU A C 1
ATOM 830 O O . LEU A 1 99 ? 3.700 4.521 14.692 1.00 93.50 99 LEU A O 1
ATOM 834 N N . LEU A 1 100 ? 3.226 2.486 13.865 1.00 88.38 100 LEU A N 1
ATOM 835 C CA . LEU A 1 100 ? 3.554 1.806 15.110 1.00 88.38 100 LEU A CA 1
ATOM 836 C C . LEU A 1 100 ? 5.082 1.761 15.256 1.00 88.38 100 LEU A C 1
ATOM 838 O O . LEU A 1 100 ? 5.801 1.372 14.345 1.00 88.38 100 LEU A O 1
ATOM 842 N N . SER A 1 101 ? 5.589 2.229 16.401 1.00 81.94 101 SER A N 1
ATOM 843 C CA . SER A 1 101 ? 7.039 2.351 16.632 1.00 81.94 101 SER A CA 1
ATOM 844 C C . SER A 1 101 ? 7.729 0.994 16.743 1.00 81.94 101 SER A C 1
ATOM 846 O O . SER A 1 101 ? 8.928 0.898 16.513 1.00 81.94 101 SER A O 1
ATOM 848 N N . GLN A 1 102 ? 6.970 -0.030 17.121 1.00 84.44 102 GLN A N 1
ATOM 849 C CA . GLN A 1 102 ? 7.411 -1.407 17.230 1.00 84.44 102 GLN A CA 1
ATOM 850 C C . GLN A 1 102 ? 6.219 -2.334 16.961 1.00 84.44 102 GLN A C 1
ATOM 852 O O . GLN A 1 102 ? 5.076 -1.932 17.225 1.00 84.44 102 GLN A O 1
ATOM 857 N N . PRO A 1 103 ? 6.471 -3.557 16.471 1.00 85.44 103 PRO A N 1
ATOM 858 C CA . PRO A 1 103 ? 5.452 -4.591 16.373 1.00 85.44 103 PRO A CA 1
ATOM 859 C C . PRO A 1 103 ? 4.783 -4.808 17.736 1.00 85.44 103 PRO A C 1
ATOM 861 O O . PRO A 1 103 ? 5.497 -4.919 18.738 1.00 85.44 103 PRO A O 1
ATOM 864 N N . PRO A 1 104 ? 3.443 -4.873 17.817 1.00 87.94 104 PRO A N 1
ATOM 865 C CA . PRO A 1 104 ? 2.776 -5.302 19.036 1.00 87.94 104 PRO A CA 1
ATOM 866 C C . PRO A 1 104 ? 3.218 -6.723 19.395 1.00 87.94 104 PRO A C 1
ATOM 868 O O . PRO A 1 104 ? 3.428 -7.558 18.508 1.00 87.94 104 PRO A O 1
ATOM 871 N N . ASP A 1 105 ? 3.346 -7.010 20.690 1.00 90.25 105 ASP A N 1
ATOM 872 C CA . ASP A 1 105 ? 3.604 -8.376 21.136 1.00 90.25 105 ASP A CA 1
ATOM 873 C C . ASP A 1 105 ? 2.446 -9.315 20.753 1.00 90.25 105 ASP A C 1
ATOM 875 O O . ASP A 1 105 ? 1.340 -8.894 20.396 1.00 90.25 105 ASP A O 1
A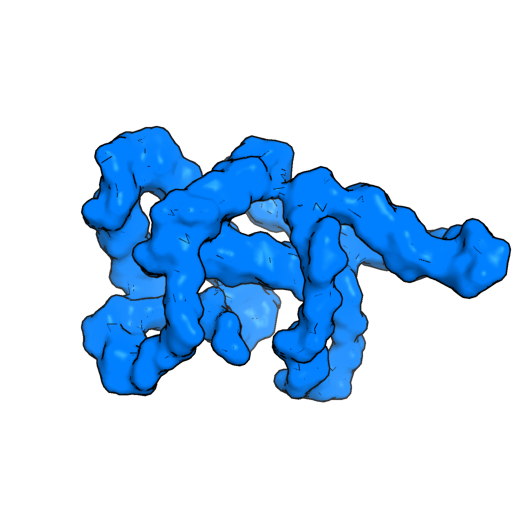TOM 879 N N . ARG A 1 106 ? 2.707 -10.625 20.800 1.00 87.56 106 ARG A N 1
ATOM 880 C CA . ARG A 1 106 ? 1.737 -11.638 20.367 1.00 87.56 106 ARG A CA 1
ATOM 881 C C . ARG A 1 106 ? 0.417 -11.548 21.136 1.00 87.56 106 ARG A C 1
ATOM 883 O O . ARG A 1 106 ? -0.643 -11.670 20.529 1.00 87.56 106 ARG A O 1
ATOM 890 N N . GLN A 1 107 ? 0.482 -11.306 22.442 1.00 91.25 107 GLN A N 1
ATOM 891 C CA . GLN A 1 107 ? -0.703 -11.198 23.286 1.00 91.25 107 GLN A CA 1
ATOM 892 C C . GLN A 1 107 ? -1.556 -9.989 22.881 1.00 91.25 107 GLN A C 1
ATOM 894 O O . GLN A 1 107 ? -2.770 -10.105 22.747 1.00 91.25 107 GLN A O 1
ATOM 899 N N . THR A 1 108 ? -0.929 -8.847 22.609 1.00 89.62 108 THR A N 1
ATOM 900 C CA . THR A 1 108 ? -1.594 -7.636 22.125 1.00 89.62 108 THR A CA 1
ATOM 901 C C . THR A 1 108 ? -2.203 -7.860 20.743 1.00 89.62 108 THR A C 1
ATOM 903 O O . THR A 1 108 ? -3.343 -7.466 20.507 1.00 89.62 108 THR A O 1
ATOM 906 N N . MET A 1 109 ? -1.488 -8.534 19.835 1.00 87.38 109 MET A N 1
ATOM 907 C CA . MET A 1 109 ? -2.015 -8.894 18.511 1.00 87.38 109 MET A CA 1
ATOM 908 C C . MET A 1 109 ? -3.282 -9.758 18.609 1.00 87.38 109 MET A C 1
ATOM 910 O O . MET A 1 109 ? -4.221 -9.534 17.841 1.00 87.38 109 MET A O 1
ATOM 914 N N . GLU A 1 110 ? -3.309 -10.719 19.538 1.00 88.69 110 GLU A N 1
ATOM 915 C CA . GLU A 1 110 ? -4.447 -11.614 19.784 1.00 88.69 110 GLU A CA 1
ATOM 916 C C . GLU A 1 110 ? -5.616 -10.877 20.461 1.00 88.69 110 GLU A C 1
ATOM 918 O O . GLU A 1 110 ? -6.725 -10.891 19.928 1.00 88.69 110 GLU A O 1
ATOM 923 N N . ILE A 1 111 ? -5.373 -10.159 21.566 1.00 90.44 111 ILE A N 1
ATOM 924 C CA . ILE A 1 111 ? -6.408 -9.421 22.318 1.00 90.44 111 ILE A CA 1
ATOM 925 C C . ILE A 1 111 ? -7.053 -8.334 21.456 1.00 90.44 111 ILE A C 1
ATOM 927 O O . ILE A 1 111 ? -8.274 -8.186 21.442 1.00 90.44 111 ILE A O 1
ATOM 931 N N . CYS A 1 112 ? -6.246 -7.571 20.719 1.00 89.50 112 CYS A N 1
ATOM 932 C CA . CYS A 1 112 ? -6.752 -6.532 19.828 1.00 89.50 112 CYS A CA 1
ATOM 933 C C . CYS A 1 112 ? -7.244 -7.093 18.486 1.00 89.50 112 CYS A C 1
ATOM 935 O O . CYS A 1 112 ? -7.724 -6.329 17.657 1.00 89.50 112 CYS A O 1
ATOM 937 N N . GLY A 1 113 ? -7.111 -8.397 18.224 1.00 91.94 113 GLY A N 1
ATOM 938 C CA . GLY A 1 113 ? -7.588 -9.020 16.990 1.00 91.94 113 GLY A CA 1
ATOM 939 C C . GLY A 1 113 ? -7.030 -8.376 15.716 1.00 91.94 113 GLY A C 1
ATOM 940 O O . GLY A 1 113 ? -7.755 -8.244 14.732 1.00 91.94 113 GLY A O 1
ATOM 941 N N . LEU A 1 114 ? -5.755 -7.969 15.705 1.00 90.88 114 LEU A N 1
ATOM 942 C CA . LEU A 1 114 ? -5.152 -7.230 14.580 1.00 90.88 114 LEU A CA 1
ATOM 943 C C . LEU A 1 114 ? -4.959 -8.081 13.310 1.00 90.88 114 LEU A C 1
ATOM 945 O O . LEU A 1 114 ? -4.630 -7.544 12.258 1.00 90.88 114 LEU A O 1
ATOM 949 N N . GLN A 1 115 ? -5.191 -9.394 13.386 1.00 90.88 115 GLN A N 1
ATOM 950 C CA . GLN A 1 115 ? -5.258 -10.290 12.223 1.00 90.88 115 GLN A CA 1
ATOM 951 C C . GLN A 1 115 ? -6.701 -10.612 11.791 1.00 90.88 115 GLN A C 1
ATOM 953 O O . GLN A 1 115 ? -6.901 -11.363 10.842 1.00 90.88 115 GLN A O 1
ATOM 958 N N . ASN A 1 116 ? -7.718 -10.072 12.471 1.00 95.00 116 ASN A N 1
ATOM 959 C CA . ASN A 1 116 ? -9.121 -10.334 12.164 1.00 95.00 116 ASN A CA 1
ATOM 960 C C . ASN A 1 116 ? -9.707 -9.208 11.283 1.00 95.00 116 ASN A C 1
ATOM 962 O O . ASN A 1 116 ? -9.826 -8.068 11.745 1.00 95.00 116 ASN A O 1
ATOM 966 N N . PRO A 1 117 ? -10.146 -9.503 10.042 1.00 96.25 117 PRO A N 1
ATOM 967 C CA . PRO A 1 117 ? -10.721 -8.501 9.144 1.00 96.25 117 PRO A CA 1
ATOM 968 C C . PRO A 1 117 ? -11.937 -7.757 9.714 1.00 96.25 117 PRO A C 1
ATOM 970 O O . PRO A 1 117 ? -12.073 -6.551 9.514 1.00 96.25 117 PRO A O 1
ATOM 973 N N . ALA A 1 118 ? -12.827 -8.447 10.435 1.00 96.88 118 ALA A N 1
ATOM 974 C CA . ALA A 1 118 ? -14.022 -7.838 11.018 1.00 96.88 118 ALA A CA 1
ATOM 975 C C . ALA A 1 118 ? -13.650 -6.835 12.121 1.00 96.88 118 ALA A C 1
ATOM 977 O O . ALA A 1 118 ? -14.180 -5.722 12.156 1.00 96.88 118 ALA A O 1
ATOM 978 N N . THR A 1 119 ? -12.675 -7.192 12.958 1.00 96.88 119 THR A N 1
ATOM 979 C CA . THR A 1 119 ? -12.138 -6.307 13.997 1.00 96.88 119 THR A CA 1
ATOM 980 C C . THR A 1 119 ? -11.477 -5.069 13.391 1.00 96.88 119 THR A C 1
ATOM 982 O O . THR A 1 119 ? -11.732 -3.951 13.838 1.00 96.88 119 THR A O 1
ATOM 985 N N . LEU A 1 120 ? -10.691 -5.228 12.322 1.00 97.44 120 LEU A N 1
ATOM 986 C CA . LEU A 1 120 ? -10.062 -4.092 11.640 1.00 97.44 120 LEU A CA 1
ATOM 987 C C . LEU A 1 120 ? -11.088 -3.140 11.015 1.00 97.44 120 LEU A C 1
ATOM 989 O O . LEU A 1 120 ? -10.939 -1.924 11.143 1.00 97.44 120 LEU A O 1
ATOM 993 N N . ARG A 1 121 ? -12.159 -3.662 10.404 1.00 97.94 121 ARG A N 1
ATOM 994 C CA . ARG A 1 121 ? -13.267 -2.835 9.890 1.00 97.94 121 ARG A CA 1
ATOM 995 C C . ARG A 1 121 ? -13.932 -2.039 11.010 1.00 97.94 121 ARG A C 1
ATOM 997 O O . ARG A 1 121 ? -14.164 -0.840 10.864 1.00 97.94 121 ARG A O 1
ATOM 1004 N N . MET A 1 122 ? -14.188 -2.676 12.153 1.00 97.75 122 MET A N 1
ATOM 1005 C CA . MET A 1 122 ? -14.717 -1.991 13.334 1.00 97.75 122 MET A CA 1
ATOM 1006 C C . MET A 1 122 ? -13.772 -0.875 13.807 1.00 97.75 122 MET A C 1
ATOM 1008 O O . MET A 1 122 ? -14.223 0.239 14.068 1.00 97.75 122 MET A O 1
ATOM 1012 N N . TYR A 1 123 ? -12.460 -1.124 13.860 1.00 97.12 123 TYR A N 1
ATOM 1013 C CA . TYR A 1 123 ? -11.497 -0.085 14.222 1.00 97.12 123 TYR A CA 1
ATOM 1014 C C . TYR A 1 123 ? -11.455 1.066 13.223 1.00 97.12 123 TYR A C 1
ATOM 1016 O O . TYR A 1 123 ? -11.412 2.214 13.651 1.00 97.12 123 TYR A O 1
ATOM 1024 N N . VAL A 1 124 ? -11.515 0.806 11.916 1.00 97.62 124 VAL A N 1
ATOM 1025 C CA . VAL A 1 124 ? -11.603 1.884 10.920 1.00 97.62 124 VAL A CA 1
ATOM 1026 C C . VAL A 1 124 ? -12.860 2.728 11.138 1.00 97.62 124 VAL A C 1
ATOM 1028 O O . VAL A 1 124 ? -12.772 3.955 11.120 1.00 97.62 124 VAL A O 1
ATOM 1031 N N . ASN A 1 125 ? -14.005 2.097 11.415 1.00 96.62 125 ASN A N 1
ATOM 1032 C CA . ASN A 1 125 ? -15.251 2.807 11.707 1.00 96.62 125 ASN A CA 1
ATOM 1033 C C . ASN A 1 125 ? -15.158 3.706 12.947 1.00 96.62 125 ASN A C 1
ATOM 1035 O O . ASN A 1 125 ? -15.701 4.809 12.921 1.00 96.62 125 ASN A O 1
ATOM 1039 N N . ASN A 1 126 ? -14.473 3.248 13.998 1.00 96.31 126 ASN A N 1
ATOM 1040 C CA . ASN A 1 126 ? -14.408 3.943 15.285 1.00 96.31 126 ASN A CA 1
ATOM 1041 C C . ASN A 1 126 ? -13.272 4.974 15.375 1.00 96.31 126 ASN A C 1
ATOM 1043 O O . ASN A 1 126 ? -13.391 5.956 16.100 1.00 96.31 126 ASN A O 1
ATOM 1047 N N . LEU A 1 127 ? -12.153 4.743 14.682 1.00 96.44 127 LEU A N 1
ATOM 1048 C CA . LEU A 1 127 ? -10.967 5.604 14.752 1.00 96.44 127 LEU A CA 1
ATOM 1049 C C . LEU A 1 127 ? -10.987 6.738 13.725 1.00 96.44 127 LEU A C 1
ATOM 1051 O O . LEU A 1 127 ? -10.288 7.735 13.914 1.00 96.44 127 LEU A O 1
ATOM 1055 N N . ALA A 1 128 ? -11.730 6.586 12.627 1.00 95.88 128 ALA A N 1
ATOM 1056 C CA . ALA A 1 128 ? -11.833 7.627 11.616 1.00 95.88 128 ALA A CA 1
ATOM 1057 C C . ALA A 1 128 ? -12.573 8.852 12.169 1.00 95.88 128 ALA A C 1
ATOM 1059 O O . ALA A 1 128 ? -13.659 8.743 12.731 1.00 95.88 128 ALA A O 1
ATOM 1060 N N . GLN A 1 129 ? -12.009 10.041 11.961 1.00 95.88 129 GLN A N 1
ATOM 1061 C CA . GLN A 1 129 ? -12.559 11.273 12.549 1.00 95.88 129 GLN A CA 1
ATOM 1062 C C . GLN A 1 129 ? -13.809 11.810 11.842 1.00 95.88 129 GLN A C 1
ATOM 1064 O O . GLN A 1 129 ? -14.527 12.638 12.394 1.00 95.88 129 GLN A O 1
ATOM 1069 N N . ASN A 1 130 ? -14.042 11.412 10.594 1.00 96.00 130 ASN A N 1
ATOM 1070 C CA . ASN A 1 130 ? -15.197 11.836 9.810 1.00 96.00 130 ASN A CA 1
ATOM 1071 C C . ASN A 1 130 ? -15.532 10.797 8.738 1.00 96.00 130 ASN A C 1
ATOM 1073 O O . ASN A 1 130 ? -14.740 9.903 8.433 1.00 96.00 130 ASN A O 1
ATOM 1077 N N . GLU A 1 131 ? -16.708 10.945 8.131 1.00 96.00 131 GLU A N 1
ATOM 1078 C CA . GLU A 1 131 ? -17.220 10.021 7.120 1.00 96.00 131 GLU A CA 1
ATOM 1079 C C . GLU A 1 131 ? -16.306 9.886 5.897 1.00 96.00 131 GLU A C 1
ATOM 1081 O O . GLU A 1 131 ? -16.090 8.777 5.408 1.00 96.00 131 GLU A O 1
ATOM 1086 N N . LYS A 1 132 ? -15.715 10.992 5.431 1.00 95.50 132 LYS A N 1
ATOM 1087 C CA . LYS A 1 132 ? -14.796 10.976 4.287 1.00 95.50 132 LYS A CA 1
ATOM 1088 C C . LYS A 1 132 ? -13.549 10.147 4.588 1.00 95.50 132 LYS A C 1
ATOM 1090 O O . LYS A 1 132 ? -13.103 9.373 3.746 1.00 95.50 132 LYS A O 1
ATOM 1095 N N . GLU A 1 133 ? -12.992 10.298 5.785 1.00 96.88 133 GLU A N 1
ATOM 1096 C CA . GLU A 1 133 ? -11.850 9.507 6.232 1.00 96.88 133 GLU A CA 1
ATOM 1097 C C . GLU A 1 133 ? -12.193 8.037 6.399 1.00 96.88 133 GLU A C 1
ATOM 1099 O O . GLU A 1 133 ? -11.462 7.187 5.897 1.00 96.88 133 GLU A O 1
ATOM 1104 N N . ARG A 1 134 ? -13.344 7.741 7.000 1.00 97.50 134 ARG A N 1
ATOM 1105 C CA . ARG A 1 134 ? -13.854 6.377 7.128 1.00 97.50 134 ARG A CA 1
ATOM 1106 C C . ARG A 1 134 ? -14.011 5.707 5.764 1.00 97.50 134 ARG A C 1
ATOM 1108 O O . ARG A 1 134 ? -13.530 4.596 5.581 1.00 97.50 134 ARG A O 1
ATOM 1115 N N . SER A 1 135 ? -14.621 6.391 4.796 1.00 96.88 135 SER A N 1
ATOM 1116 C CA . SER A 1 135 ? -14.813 5.874 3.436 1.00 96.88 135 SER A CA 1
ATOM 1117 C C . SER A 1 135 ? -13.480 5.559 2.748 1.00 96.88 135 SER A C 1
ATOM 1119 O O . SER A 1 135 ? -13.299 4.456 2.233 1.00 96.88 135 SER A O 1
ATOM 1121 N N . HIS A 1 136 ? -12.509 6.478 2.802 1.00 97.50 136 HIS A N 1
ATOM 1122 C CA . HIS A 1 136 ? -11.185 6.234 2.229 1.00 97.50 136 HIS A CA 1
ATOM 1123 C C . HIS A 1 136 ? -10.430 5.111 2.932 1.00 97.50 136 HIS A C 1
ATOM 1125 O O . HIS A 1 136 ? -9.856 4.254 2.264 1.00 97.50 136 HIS A O 1
ATOM 1131 N N . MET A 1 137 ? -10.439 5.092 4.263 1.00 98.06 137 MET A N 1
ATOM 1132 C CA . MET A 1 137 ? -9.730 4.073 5.029 1.00 98.06 137 MET A CA 1
ATOM 1133 C C . MET A 1 137 ? -10.354 2.689 4.892 1.00 98.06 137 MET A C 1
ATOM 1135 O O . MET A 1 137 ? -9.617 1.710 4.941 1.00 98.06 137 MET A O 1
ATOM 1139 N N . MET A 1 138 ? -11.664 2.590 4.656 1.00 98.12 138 MET A N 1
ATOM 1140 C CA . MET A 1 138 ? -12.295 1.313 4.321 1.00 98.12 138 MET A CA 1
ATOM 1141 C C . MET A 1 138 ? -11.783 0.768 2.991 1.00 98.12 138 MET A C 1
ATOM 1143 O O . MET A 1 138 ? -11.363 -0.380 2.938 1.00 98.12 138 MET A O 1
ATOM 1147 N N . VAL A 1 139 ? -11.712 1.597 1.944 1.00 98.19 139 VAL A N 1
ATOM 1148 C CA . VAL A 1 139 ? -11.131 1.184 0.651 1.00 98.19 139 VAL A CA 1
ATOM 1149 C C . VAL A 1 139 ? -9.676 0.733 0.817 1.00 98.19 139 VAL A C 1
ATOM 1151 O O . VAL A 1 139 ? -9.285 -0.309 0.294 1.00 98.19 139 VAL A O 1
ATOM 1154 N N . VAL A 1 140 ? -8.876 1.490 1.575 1.00 98.19 140 VAL A N 1
ATOM 1155 C CA . VAL A 1 140 ? -7.477 1.142 1.876 1.00 98.19 140 VAL A CA 1
ATOM 1156 C C . VAL A 1 140 ? -7.391 -0.193 2.628 1.00 98.19 140 VAL A C 1
ATOM 1158 O O . VAL A 1 140 ? -6.566 -1.034 2.274 1.00 98.19 140 VAL A O 1
ATOM 1161 N N . LEU A 1 141 ? -8.244 -0.416 3.632 1.00 98.31 141 LEU A N 1
ATOM 1162 C CA . LEU A 1 141 ? -8.266 -1.660 4.397 1.00 98.31 141 LEU A CA 1
ATOM 1163 C C . LEU A 1 141 ? -8.653 -2.857 3.522 1.00 98.31 141 LEU A C 1
ATOM 1165 O O . LEU A 1 141 ? -7.938 -3.853 3.537 1.00 98.31 141 LEU A O 1
ATOM 1169 N N . GLU A 1 142 ? -9.732 -2.772 2.741 1.00 98.06 142 GLU A N 1
ATOM 1170 C CA . GLU A 1 142 ? -10.149 -3.883 1.870 1.00 98.06 142 GLU A CA 1
ATOM 1171 C C . GLU A 1 142 ? -9.064 -4.236 0.847 1.00 98.06 142 GLU A C 1
ATOM 1173 O O . GLU A 1 142 ? -8.805 -5.409 0.589 1.00 98.06 142 GLU A O 1
ATOM 1178 N N . CYS A 1 143 ? -8.354 -3.232 0.329 1.00 98.00 143 CYS A N 1
ATOM 1179 C CA . CYS A 1 143 ? -7.200 -3.454 -0.535 1.00 98.00 143 CYS A CA 1
ATOM 1180 C C . CYS A 1 143 ? -6.050 -4.162 0.188 1.00 98.00 143 CYS A C 1
ATOM 1182 O O . CYS A 1 143 ? -5.443 -5.072 -0.372 1.00 98.00 143 CYS A O 1
ATOM 1184 N N . LEU A 1 144 ? -5.742 -3.773 1.428 1.00 97.75 144 LEU A N 1
ATOM 1185 C CA . LEU A 1 144 ? -4.709 -4.445 2.216 1.00 97.75 144 LEU A CA 1
ATOM 1186 C C . LEU A 1 144 ? -5.084 -5.907 2.488 1.00 97.75 144 LEU A C 1
ATOM 1188 O O . LEU A 1 144 ? -4.234 -6.784 2.353 1.00 97.75 144 LEU A O 1
ATOM 1192 N N . LEU A 1 145 ? -6.348 -6.161 2.836 1.00 97.00 145 LEU A N 1
ATOM 1193 C CA . LEU A 1 145 ? -6.882 -7.500 3.078 1.00 97.00 145 LEU A CA 1
ATOM 1194 C C . LEU A 1 145 ? -6.822 -8.373 1.821 1.00 97.00 145 LEU A C 1
ATOM 1196 O O . LEU A 1 145 ? -6.377 -9.516 1.907 1.00 97.00 145 LEU A O 1
ATOM 1200 N N . LEU A 1 146 ? -7.207 -7.827 0.661 1.00 96.00 146 LEU A N 1
ATOM 1201 C CA . LEU A 1 146 ? -7.078 -8.505 -0.629 1.00 96.00 146 LEU A CA 1
ATOM 1202 C C . LEU A 1 146 ? -5.630 -8.931 -0.873 1.00 96.00 146 LEU A C 1
ATOM 1204 O O . LEU A 1 146 ? -5.364 -10.098 -1.136 1.00 96.00 146 LEU A O 1
ATOM 1208 N N . LEU A 1 147 ? -4.685 -7.996 -0.766 1.00 94.69 147 LEU A N 1
ATOM 1209 C CA . LEU A 1 147 ? -3.289 -8.305 -1.058 1.00 94.69 147 LEU A CA 1
ATOM 1210 C C . LEU A 1 147 ? -2.677 -9.274 -0.039 1.00 94.69 147 LEU A C 1
ATOM 1212 O O . LEU A 1 147 ? -1.826 -10.072 -0.421 1.00 94.69 147 LEU A O 1
ATOM 1216 N N . ALA A 1 148 ? -3.122 -9.231 1.221 1.00 93.88 148 ALA A N 1
ATOM 1217 C CA . ALA A 1 148 ? -2.723 -10.193 2.247 1.00 93.88 148 ALA A CA 1
ATOM 1218 C C . ALA A 1 148 ? -3.198 -11.611 1.955 1.00 93.88 148 ALA A C 1
ATOM 1220 O O . ALA A 1 148 ? -2.457 -12.579 2.121 1.00 93.88 148 ALA A O 1
ATOM 1221 N N . HIS A 1 149 ? -4.434 -11.719 1.484 1.00 93.38 149 HIS A N 1
ATOM 1222 C CA . HIS A 1 149 ? -4.989 -12.976 1.027 1.00 93.38 149 HIS A CA 1
ATOM 1223 C C . HIS A 1 149 ? -4.239 -13.493 -0.214 1.00 93.38 149 HIS A C 1
ATOM 1225 O O . HIS A 1 149 ? -3.806 -14.643 -0.236 1.00 93.38 149 HIS A O 1
ATOM 1231 N N . ASP A 1 150 ? -4.016 -12.636 -1.214 1.00 90.44 150 ASP A N 1
ATOM 1232 C CA . ASP A 1 150 ? -3.393 -13.015 -2.489 1.00 90.44 150 ASP A CA 1
ATOM 1233 C C . ASP A 1 150 ? -1.922 -13.436 -2.351 1.00 90.44 150 ASP A C 1
ATOM 1235 O O . ASP A 1 150 ? -1.451 -14.298 -3.098 1.00 90.44 150 ASP A O 1
ATOM 1239 N N . ASP A 1 151 ? -1.173 -12.839 -1.416 1.00 88.50 151 ASP A N 1
ATOM 1240 C CA . ASP A 1 151 ? 0.215 -13.227 -1.144 1.00 88.50 151 ASP A CA 1
ATOM 1241 C C . ASP A 1 151 ? 0.381 -14.255 -0.014 1.00 88.50 151 ASP A C 1
ATOM 1243 O O . ASP A 1 151 ? 1.505 -14.722 0.219 1.00 88.50 151 ASP A O 1
ATOM 1247 N N . ASN A 1 152 ? -0.727 -14.663 0.616 1.00 88.94 152 ASN A N 1
ATOM 1248 C CA . ASN A 1 152 ? -0.784 -15.598 1.736 1.00 88.94 152 ASN A CA 1
ATOM 1249 C C . ASN A 1 152 ? 0.188 -15.211 2.867 1.00 88.94 152 ASN A C 1
ATOM 1251 O O . ASN A 1 152 ? 0.981 -16.032 3.340 1.00 88.94 152 ASN A O 1
ATOM 1255 N N . GLN A 1 153 ? 0.186 -13.934 3.252 1.00 90.19 153 GLN A N 1
ATOM 1256 C CA . GLN A 1 153 ? 0.955 -13.420 4.386 1.00 90.19 153 GLN A CA 1
ATOM 1257 C C . GLN A 1 153 ? 0.041 -12.708 5.391 1.00 90.19 153 GLN A C 1
ATOM 1259 O O . GLN A 1 153 ? -1.104 -12.366 5.103 1.00 90.19 153 GLN A O 1
ATOM 1264 N N . SER A 1 154 ? 0.583 -12.420 6.575 1.00 91.19 154 SER A N 1
ATOM 1265 C CA . SER A 1 154 ? -0.080 -11.611 7.602 1.00 91.19 154 SER A CA 1
ATOM 1266 C C . SER A 1 154 ? -0.557 -10.254 7.065 1.00 91.19 154 SER A C 1
ATOM 1268 O O . SER A 1 154 ? 0.035 -9.685 6.142 1.00 91.19 154 SER A O 1
ATOM 1270 N N . ILE A 1 155 ? -1.610 -9.698 7.673 1.00 93.25 155 ILE A N 1
ATOM 1271 C CA . ILE A 1 155 ? -2.135 -8.374 7.293 1.00 93.25 155 ILE A CA 1
ATOM 1272 C C . ILE A 1 155 ? -1.063 -7.300 7.509 1.00 93.25 155 ILE A C 1
ATOM 1274 O O . ILE A 1 155 ? -0.801 -6.502 6.612 1.00 93.25 155 ILE A O 1
ATOM 1278 N N . PHE A 1 156 ? -0.414 -7.341 8.674 1.00 91.62 156 PHE A N 1
ATOM 1279 C CA . PHE A 1 156 ? 0.718 -6.493 9.038 1.00 91.62 156 PHE A CA 1
ATOM 1280 C C . PHE A 1 156 ? 2.024 -7.274 8.898 1.00 91.62 156 PHE A C 1
ATOM 1282 O O . PHE A 1 156 ? 2.157 -8.363 9.467 1.00 91.62 156 PHE A O 1
ATOM 1289 N N . LEU A 1 157 ? 2.969 -6.710 8.147 1.00 87.31 157 LEU A N 1
ATOM 1290 C CA . LEU A 1 157 ? 4.329 -7.212 7.992 1.00 87.31 157 LEU A CA 1
ATOM 1291 C C . LEU A 1 157 ? 5.271 -6.321 8.808 1.00 87.31 157 LEU A C 1
ATOM 1293 O O . LEU A 1 157 ? 5.273 -5.101 8.636 1.00 87.31 157 LEU A O 1
ATOM 1297 N N . TRP A 1 158 ? 6.034 -6.943 9.702 1.00 83.12 158 TRP A N 1
ATOM 1298 C CA . TRP A 1 158 ? 6.952 -6.286 10.630 1.00 83.12 158 TRP A CA 1
ATOM 1299 C C . TRP A 1 158 ? 8.406 -6.464 10.205 1.00 83.12 158 TRP A C 1
ATOM 1301 O O . TRP A 1 158 ? 8.736 -7.566 9.705 1.00 83.12 158 TRP A O 1
#

InterPro domains:
  IPR026715 Speriolin [PTHR22192] (1-158)
  IPR029384 Speriolin, C-terminal [PF15059] (2-158)

Radius of gyration: 16.32 Å; chains: 1; bounding box: 43×31×45 Å

pLDDT: mean 90.12, std 11.99, range [37.75, 98.31]

Secondary structure (DSSP, 8-state):
-HHHHHHHHHHHHHHHHHHS---SSTTSGGG---TT--GGGHHHHHHHHHB-TTS-B-HHHHHHHHHHHHHHHHHHHTTT--HHHHHHHHHHHHHHH---SSPPPHHHHHHTTTT-HHHHHHHHHHH-SSHHHHHHHHHHHHHHHHHHHHHT--SS--

Sequence (158 aa):
RLLGEIAFQLERRILDFIFAKRQKGQKERLHRRFYGYTVSNIPVMITREATIKDGSLDHAKRGMYEKRYDQIKKSLSAFGYSLEKHSYYCLKMINKYGLLSQPPDRQTMEICGLQNPATLRMYVNNLAQNEKERSHMMVVLECLLLLAHDDNQSIFLW

Foldseek 3Di:
DLLLQLLVLLFLLLCLQQPPDPDPDPDPSQPDDPPPDFLQCQLVVLQVVQQDPVRDGNPVSSVSSVVSNVVLCVVLVVLVDDSVVLSVVSVVRCVVPPHDPDDDDPVCCVVCVVQPLVSSLVCLVVVQPDPVSSVSSVSSSVSLVVSCVVVVHGSGDD

Organism: Lottia gigantea (NCBI:txid225164)